Protein AF-A0A4Q5QN69-F1 (afdb_monomer)

Sequence (94 aa):
MSGLLDDFRSEFNKPNNTLVQLILVNTIVFLLLLILKVILTLAEMSGVYNLIVDQLRLPAALGTFITKPWTMITYFFTHEDVFHILFNMLFLYW

Foldseek 3Di:
DQDPVNVVVVLVPDPPNVLVVVLVLLVVLQVVLVVVCVVCVVVVNNVVSVVVVVLQADDPDPVVCVVRVCNVPSNVSDDDDPVVSVVVSVVSVD

Secondary structure (DSSP, 8-state):
---HHHHHHHHHHSTT-HHHHHHHHHHHHHHHHHHHHHHHHHTT-HHHHHHHHHHHSPPSSHHHHHH-TTHHHHHHH---SHHHHHHHHHHHH-

Radius of gyration: 15.89 Å; Cα contacts (8 Å, |Δi|>4): 58; chains: 1; bounding box: 35×38×38 Å

pLDDT: mean 87.38, std 8.49, range [49.91, 96.69]

Mean predicted aligned error: 6.11 Å

Solvent-accessible surface area (backbone atoms only — not comparable to full-atom values): 5420 Å² total; per-residue (Å²): 131,83,48,76,67,51,53,51,51,48,55,66,67,41,85,93,35,64,65,61,47,50,47,50,52,36,49,51,48,31,51,53,52,50,52,50,45,51,55,28,48,76,66,74,35,50,71,58,46,51,59,55,49,64,62,32,44,65,59,90,49,68,77,59,28,74,81,43,64,64,10,77,60,41,31,81,45,62,55,91,48,74,68,59,49,51,52,51,46,52,60,72,74,107

Structure (mmCIF, N/CA/C/O backbone):
data_AF-A0A4Q5QN69-F1
#
_entry.id   AF-A0A4Q5QN69-F1
#
loop_
_atom_site.group_PDB
_atom_site.id
_atom_site.type_symbol
_atom_site.label_atom_id
_atom_site.label_alt_id
_atom_site.label_comp_id
_atom_site.label_asym_id
_atom_site.label_entity_id
_atom_site.label_seq_id
_atom_site.pdbx_PDB_ins_code
_atom_site.Cartn_x
_atom_site.Cartn_y
_atom_site.Cartn_z
_atom_site.occupancy
_atom_site.B_iso_or_equiv
_atom_site.auth_seq_id
_atom_site.auth_comp_id
_atom_site.auth_asym_id
_atom_site.auth_atom_id
_atom_site.pdbx_PDB_model_num
ATOM 1 N N . MET A 1 1 ? 4.024 19.149 26.265 1.00 49.91 1 MET A N 1
ATOM 2 C CA . MET A 1 1 ? 3.688 18.929 24.846 1.00 49.91 1 MET A CA 1
ATOM 3 C C . MET A 1 1 ? 3.852 17.444 24.619 1.00 49.91 1 MET A C 1
ATOM 5 O O . MET A 1 1 ? 4.985 16.985 24.660 1.00 49.91 1 MET A O 1
ATOM 9 N N . SER A 1 2 ? 2.757 16.693 24.546 1.00 61.91 2 SER A N 1
ATOM 10 C CA . SER A 1 2 ? 2.804 15.282 24.146 1.00 61.91 2 SER A CA 1
ATOM 11 C C . SER A 1 2 ? 3.447 15.214 22.760 1.00 61.91 2 SER A C 1
ATOM 13 O O . SER A 1 2 ? 3.138 16.053 21.910 1.00 61.91 2 SER A O 1
ATOM 15 N N . GLY A 1 3 ? 4.401 14.312 22.539 1.00 79.94 3 GLY A N 1
ATOM 16 C CA . GLY A 1 3 ? 4.960 14.126 21.203 1.00 79.94 3 GLY A CA 1
ATOM 17 C C . GLY A 1 3 ? 3.938 13.455 20.284 1.00 79.94 3 GLY A C 1
ATOM 18 O O . GLY A 1 3 ? 3.093 12.700 20.755 1.00 79.94 3 GLY A O 1
ATOM 19 N N . LEU A 1 4 ? 4.066 13.633 18.963 1.00 74.44 4 LEU A N 1
ATOM 20 C CA . LEU A 1 4 ? 3.249 12.904 17.972 1.00 74.44 4 LEU A CA 1
ATOM 21 C C . LEU A 1 4 ? 3.273 11.377 18.194 1.00 74.44 4 LEU A C 1
ATOM 23 O O . LEU A 1 4 ? 2.305 10.680 17.905 1.00 74.44 4 LEU A O 1
ATOM 27 N N . LEU A 1 5 ? 4.377 10.856 18.739 1.00 76.25 5 LEU A N 1
ATOM 28 C CA . LEU A 1 5 ? 4.536 9.449 19.114 1.00 76.25 5 LEU A CA 1
ATOM 29 C C . LEU A 1 5 ? 3.729 9.056 20.362 1.00 76.25 5 LEU A C 1
ATOM 31 O O . LEU A 1 5 ? 3.273 7.915 20.452 1.00 76.25 5 LEU A O 1
ATOM 35 N N . ASP A 1 6 ? 3.551 9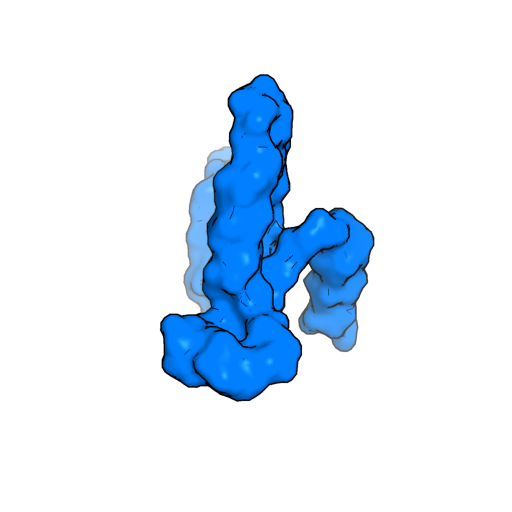.974 21.311 1.00 78.50 6 ASP A N 1
ATOM 36 C CA . ASP A 1 6 ? 2.769 9.742 22.528 1.00 78.50 6 ASP A CA 1
ATOM 37 C C . ASP A 1 6 ? 1.274 9.738 22.211 1.00 78.50 6 ASP A C 1
ATOM 39 O O . ASP A 1 6 ? 0.548 8.875 22.704 1.00 78.50 6 ASP A O 1
ATOM 43 N N . ASP A 1 7 ? 0.832 10.631 21.322 1.00 76.50 7 ASP A N 1
ATOM 44 C CA . ASP A 1 7 ? -0.546 10.663 20.827 1.00 76.50 7 ASP A CA 1
ATOM 45 C C . ASP A 1 7 ? -0.863 9.394 20.024 1.00 76.50 7 ASP A C 1
ATOM 47 O O . ASP A 1 7 ? -1.879 8.742 20.261 1.00 76.50 7 ASP A O 1
ATOM 51 N N . PHE A 1 8 ? 0.061 8.959 19.158 1.00 75.94 8 PHE A N 1
AT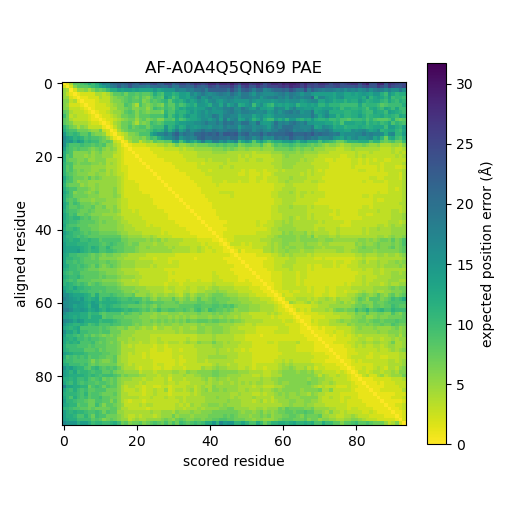OM 52 C CA . PHE A 1 8 ? -0.050 7.685 18.447 1.00 75.94 8 PHE A CA 1
ATOM 53 C C . PHE A 1 8 ? -0.193 6.500 19.408 1.00 75.94 8 PHE A C 1
ATOM 55 O O . PHE A 1 8 ? -1.104 5.684 19.271 1.00 75.94 8 PHE A O 1
ATOM 62 N N . ARG A 1 9 ? 0.696 6.404 20.408 1.00 73.06 9 ARG A N 1
ATOM 63 C CA . ARG A 1 9 ? 0.643 5.347 21.429 1.00 73.06 9 ARG A CA 1
ATOM 64 C C . ARG A 1 9 ? -0.640 5.402 22.245 1.00 73.06 9 ARG A C 1
ATOM 66 O O . ARG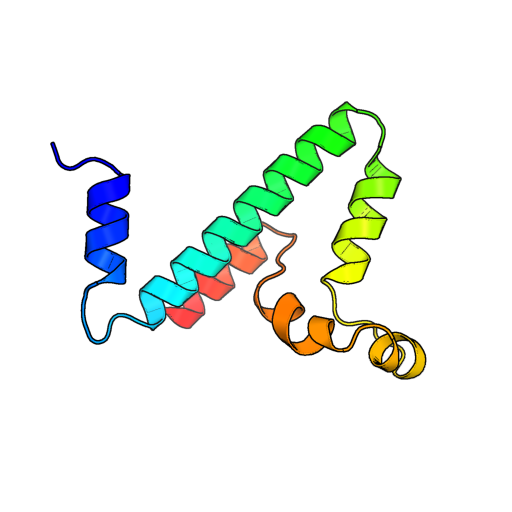 A 1 9 ? -1.170 4.352 22.592 1.00 73.06 9 ARG A O 1
ATOM 73 N N . SER A 1 10 ? -1.123 6.595 22.565 1.00 75.44 10 SER A N 1
ATOM 74 C CA . SER A 1 10 ? -2.366 6.795 23.304 1.00 75.44 10 SER A CA 1
ATOM 75 C C . SER A 1 10 ? -3.561 6.260 22.517 1.00 75.44 10 SER A C 1
ATOM 77 O O . SER A 1 10 ? -4.301 5.423 23.030 1.00 75.44 10 SER A O 1
ATOM 79 N N . GLU A 1 11 ? -3.707 6.647 21.247 1.00 73.19 11 GLU A N 1
ATOM 80 C CA . GLU A 1 11 ? -4.815 6.185 20.403 1.00 73.19 11 GLU A CA 1
ATOM 81 C C . GLU A 1 11 ? -4.771 4.677 20.139 1.00 73.19 11 GLU A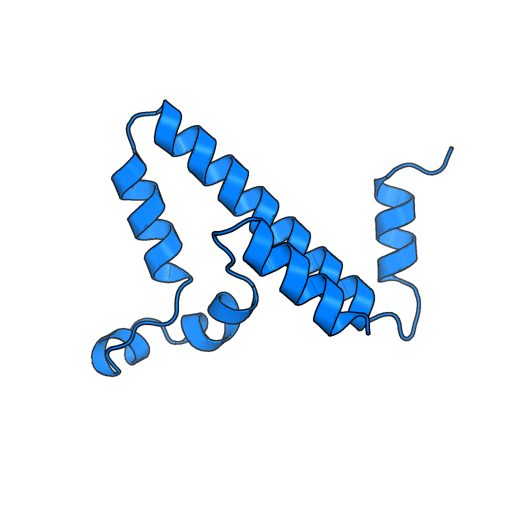 C 1
ATOM 83 O O . GLU A 1 11 ? -5.820 4.030 20.102 1.00 73.19 11 GLU A O 1
ATOM 88 N N . PHE A 1 12 ? -3.572 4.096 20.022 1.00 72.62 12 PHE A N 1
ATOM 89 C CA . PHE A 1 12 ? -3.401 2.658 19.815 1.00 72.62 12 PHE A CA 1
ATOM 90 C C . PHE A 1 12 ? -3.678 1.828 21.079 1.00 72.62 12 PHE A C 1
ATOM 92 O O . PHE A 1 12 ? -4.144 0.699 20.973 1.00 72.62 12 PHE A O 1
ATOM 99 N N . ASN A 1 13 ? -3.430 2.377 22.271 1.00 73.50 13 ASN A N 1
ATOM 100 C CA . ASN A 1 13 ? -3.658 1.686 23.545 1.00 73.50 13 ASN A CA 1
ATOM 101 C C . ASN A 1 13 ? -5.067 1.901 24.120 1.00 73.50 13 ASN A C 1
ATOM 103 O O . ASN A 1 13 ? -5.411 1.286 25.131 1.00 73.50 13 ASN A O 1
ATOM 107 N N . LYS A 1 14 ? -5.895 2.756 23.504 1.00 74.06 14 LYS A N 1
ATOM 108 C CA . LYS A 1 14 ? -7.288 2.938 23.920 1.00 74.06 14 LYS A CA 1
ATOM 109 C C . LYS A 1 14 ? -8.108 1.677 23.604 1.00 74.06 14 LYS A C 1
ATOM 111 O O . LYS A 1 14 ? -8.208 1.292 22.435 1.00 74.06 14 LYS A O 1
ATOM 116 N N . PRO A 1 15 ? -8.729 1.036 24.612 1.00 60.84 15 PRO A N 1
ATOM 117 C CA . PRO A 1 15 ? -9.639 -0.073 24.362 1.00 60.84 15 PRO A CA 1
ATOM 118 C C . PRO A 1 15 ? -10.834 0.412 23.527 1.00 60.84 15 PRO A C 1
ATOM 120 O O . PRO A 1 15 ? -11.335 1.514 23.741 1.00 60.84 15 PRO A O 1
ATOM 123 N N . ASN A 1 16 ? -11.289 -0.424 22.587 1.00 68.81 16 ASN A N 1
ATOM 124 C CA . ASN A 1 16 ? -12.410 -0.161 21.671 1.00 68.81 16 ASN A CA 1
ATOM 125 C C . ASN A 1 16 ? -12.160 0.883 20.555 1.00 68.81 16 ASN A C 1
ATOM 127 O O . ASN A 1 16 ? -13.113 1.420 19.999 1.00 68.81 16 ASN A O 1
ATOM 131 N N . ASN A 1 17 ? -10.897 1.153 20.193 1.00 81.06 17 ASN A N 1
ATOM 132 C CA . ASN A 1 17 ? -10.539 2.117 19.139 1.00 81.06 17 ASN A CA 1
ATOM 133 C C . ASN A 1 17 ? -10.051 1.468 17.826 1.00 81.06 17 ASN A C 1
ATOM 135 O O . ASN A 1 17 ? -9.235 2.032 17.095 1.00 81.06 17 ASN A O 1
ATOM 139 N N . THR A 1 18 ? -10.528 0.258 17.517 1.00 83.31 18 THR A N 1
ATOM 140 C CA . THR A 1 18 ? -10.075 -0.533 16.356 1.00 83.31 18 THR A CA 1
ATOM 141 C C . THR A 1 18 ? -10.306 0.179 15.021 1.00 83.31 18 THR A C 1
ATOM 143 O O . THR A 1 18 ? -9.499 0.048 14.105 1.00 83.31 18 THR A O 1
ATOM 146 N N . LEU A 1 19 ? -11.368 0.981 14.917 1.00 85.94 19 LEU A N 1
ATOM 147 C CA . LEU A 1 19 ? -11.677 1.764 13.720 1.00 85.94 19 LEU A CA 1
ATOM 148 C C . LEU A 1 19 ? -10.613 2.840 13.464 1.00 85.94 19 LEU A C 1
ATOM 150 O O . LEU A 1 19 ? -10.068 2.917 12.365 1.00 85.94 19 LEU A O 1
ATOM 154 N N . VAL A 1 20 ? -10.251 3.620 14.487 1.00 85.19 20 VAL A N 1
ATOM 155 C CA . VAL A 1 20 ? -9.198 4.644 14.374 1.00 85.19 20 VAL A CA 1
ATOM 156 C C . VAL A 1 20 ? -7.841 3.999 14.105 1.00 85.19 20 VAL A C 1
ATOM 158 O O . VAL A 1 20 ? -7.091 4.496 13.268 1.00 85.19 20 VAL A O 1
ATOM 161 N N . GLN A 1 21 ? -7.539 2.860 14.740 1.00 85.19 21 GLN A N 1
ATOM 162 C CA . GLN A 1 21 ? -6.330 2.085 14.441 1.00 85.19 21 GLN A CA 1
ATOM 163 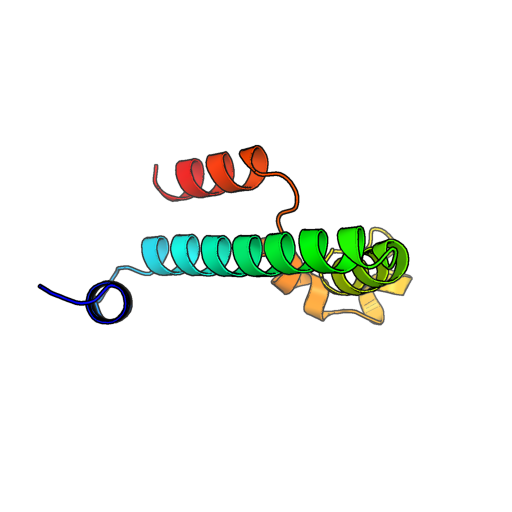C C . GLN A 1 21 ? -6.280 1.669 12.965 1.00 85.19 21 GLN A C 1
ATOM 165 O O . GLN A 1 21 ? -5.238 1.810 12.327 1.00 85.19 21 GLN A O 1
ATOM 170 N N . LEU A 1 22 ? -7.397 1.199 12.401 1.00 89.00 22 LEU A N 1
ATOM 171 C CA . LEU A 1 22 ? -7.474 0.789 11.001 1.00 89.00 22 LEU A CA 1
ATOM 172 C C . LEU A 1 22 ? -7.303 1.979 10.049 1.00 89.00 22 LEU A C 1
ATOM 174 O O . LEU A 1 22 ? -6.561 1.867 9.070 1.00 89.00 22 LEU A O 1
ATOM 178 N N . ILE A 1 23 ? -7.910 3.128 10.358 1.00 89.19 23 ILE A N 1
ATOM 179 C CA . ILE A 1 23 ? -7.718 4.369 9.592 1.00 89.19 23 ILE A CA 1
ATOM 180 C C . ILE A 1 23 ? -6.244 4.776 9.577 1.00 89.19 23 ILE A C 1
ATOM 182 O O . ILE A 1 23 ? -5.663 5.108 8.539 1.00 89.19 23 ILE A O 1
ATOM 186 N N . LEU A 1 24 ? -5.617 4.716 10.743 1.00 88.19 24 LEU A N 1
ATOM 187 C CA . LEU A 1 24 ? -4.241 5.120 10.942 1.00 88.19 24 LEU A CA 1
ATOM 188 C C . LEU A 1 24 ? -3.251 4.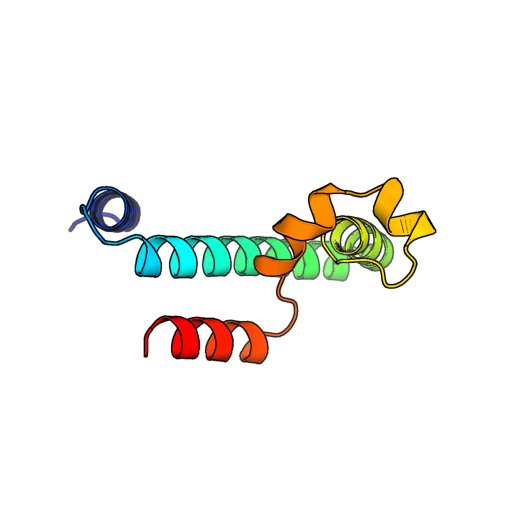167 10.253 1.00 88.19 24 LEU A C 1
ATOM 190 O O . LEU A 1 24 ? -2.318 4.636 9.601 1.00 88.19 24 LEU A O 1
ATOM 194 N N . VAL A 1 25 ? -3.492 2.852 10.288 1.00 90.56 25 VAL A N 1
ATOM 195 C CA . VAL A 1 25 ? -2.699 1.867 9.532 1.00 90.56 25 VAL A CA 1
ATOM 196 C C . VAL A 1 25 ? -2.799 2.128 8.028 1.00 90.56 25 VAL A C 1
ATOM 198 O O . VAL A 1 25 ? -1.768 2.219 7.364 1.00 90.56 25 VAL A O 1
ATOM 201 N N . ASN A 1 26 ? -4.007 2.315 7.489 1.00 91.75 26 ASN A N 1
ATOM 202 C CA . ASN A 1 26 ? -4.192 2.621 6.067 1.00 91.75 26 ASN A CA 1
ATOM 203 C C . ASN A 1 26 ? -3.482 3.916 5.653 1.00 91.75 26 ASN A C 1
ATOM 205 O O . ASN A 1 26 ? -2.816 3.961 4.619 1.00 91.75 26 ASN A O 1
ATOM 209 N N . THR A 1 27 ? -3.579 4.952 6.488 1.00 90.75 27 THR A N 1
ATOM 210 C CA . THR A 1 27 ? -2.926 6.244 6.248 1.00 90.75 27 THR A CA 1
ATOM 211 C C . THR A 1 27 ? -1.406 6.098 6.199 1.00 90.75 27 THR A C 1
ATOM 213 O O . THR A 1 27 ? -0.767 6.617 5.285 1.00 90.75 27 THR A O 1
ATOM 216 N N . ILE A 1 28 ? -0.810 5.352 7.136 1.00 92.19 28 ILE A N 1
ATOM 217 C CA . ILE A 1 28 ? 0.636 5.095 7.143 1.00 92.19 28 ILE A CA 1
ATOM 218 C C . ILE A 1 28 ? 1.063 4.321 5.896 1.00 92.19 28 ILE A C 1
ATOM 220 O O . ILE A 1 28 ? 2.032 4.712 5.245 1.00 92.19 28 ILE A O 1
ATOM 224 N N . VAL A 1 29 ? 0.353 3.246 5.546 1.00 93.50 29 VAL A N 1
ATOM 225 C CA . VAL A 1 29 ? 0.680 2.429 4.366 1.00 93.50 29 VAL A CA 1
ATOM 226 C C . VAL A 1 29 ? 0.642 3.281 3.097 1.00 93.50 29 VAL A C 1
ATOM 228 O O . VAL A 1 29 ? 1.581 3.238 2.301 1.00 93.50 29 VAL A O 1
ATOM 231 N N . PHE A 1 30 ? -0.380 4.122 2.940 1.00 94.06 30 PHE A N 1
ATOM 232 C CA . PHE A 1 30 ? -0.480 5.049 1.816 1.00 94.06 30 PHE A CA 1
ATOM 233 C C . PHE A 1 30 ? 0.675 6.051 1.765 1.00 94.06 30 PHE A C 1
ATOM 235 O O . PHE A 1 30 ? 1.282 6.229 0.709 1.00 94.06 30 PHE A O 1
ATOM 242 N N . LEU A 1 31 ? 1.024 6.676 2.894 1.00 94.06 31 LEU A N 1
ATOM 243 C CA . LEU A 1 31 ? 2.138 7.624 2.952 1.00 94.06 31 LEU A CA 1
ATOM 244 C C . LEU A 1 31 ? 3.470 6.964 2.580 1.00 94.06 31 LEU A C 1
ATOM 246 O O . LEU A 1 31 ? 4.243 7.545 1.821 1.00 94.06 31 LEU A O 1
ATOM 250 N N . LEU A 1 32 ? 3.726 5.744 3.058 1.00 94.38 32 LEU A N 1
ATOM 251 C CA . LEU A 1 32 ? 4.930 4.990 2.704 1.00 94.38 32 LEU A CA 1
ATOM 252 C C . LEU A 1 32 ? 4.990 4.693 1.202 1.00 94.38 32 LEU A C 1
ATOM 254 O O . LEU A 1 32 ? 6.027 4.917 0.576 1.00 94.38 32 LEU A O 1
ATOM 258 N N . LEU A 1 33 ? 3.881 4.243 0.607 1.00 93.81 33 LEU A N 1
ATOM 259 C CA . LEU A 1 33 ? 3.805 3.982 -0.832 1.00 93.81 33 LEU A CA 1
ATOM 260 C C . LEU A 1 33 ? 3.944 5.261 -1.662 1.00 93.81 33 LEU A C 1
ATOM 262 O O . LEU A 1 33 ? 4.585 5.229 -2.712 1.00 93.81 33 LEU A O 1
ATOM 266 N N . LEU A 1 34 ? 3.399 6.386 -1.196 1.00 93.56 34 LEU A N 1
ATOM 267 C CA . LEU A 1 34 ? 3.525 7.683 -1.856 1.00 93.56 34 LEU A CA 1
ATOM 268 C C . LEU A 1 34 ? 4.970 8.190 -1.826 1.00 93.56 34 LEU A C 1
ATOM 270 O O . LEU A 1 34 ? 5.495 8.601 -2.859 1.00 93.56 34 LEU A O 1
ATOM 274 N N . ILE A 1 35 ? 5.633 8.123 -0.669 1.00 95.12 35 ILE A N 1
ATOM 275 C CA . ILE A 1 35 ? 7.049 8.492 -0.533 1.00 95.12 35 ILE A CA 1
ATOM 276 C C . ILE A 1 35 ? 7.902 7.613 -1.452 1.00 95.12 35 ILE A C 1
ATOM 278 O O . ILE A 1 35 ? 8.721 8.128 -2.213 1.00 95.12 35 ILE A O 1
ATOM 282 N N . LEU A 1 36 ? 7.668 6.298 -1.439 1.00 94.88 36 LEU A N 1
ATOM 283 C CA . LEU A 1 36 ? 8.367 5.356 -2.307 1.00 94.88 36 LEU A CA 1
ATOM 284 C C . LEU A 1 36 ? 8.143 5.675 -3.793 1.00 94.88 36 LEU A C 1
ATOM 286 O O . LEU A 1 36 ? 9.101 5.685 -4.565 1.00 94.88 36 LEU A O 1
ATOM 290 N N . LYS A 1 37 ? 6.903 5.989 -4.189 1.00 93.56 37 LYS A N 1
ATOM 291 C CA . LYS A 1 37 ? 6.553 6.407 -5.553 1.00 93.56 37 LYS A CA 1
ATOM 292 C C . LYS A 1 37 ? 7.342 7.637 -5.972 1.00 93.56 37 LYS A C 1
ATOM 294 O O . LYS A 1 37 ? 7.926 7.637 -7.051 1.00 93.56 37 LYS A O 1
ATOM 299 N N . VAL A 1 38 ? 7.376 8.669 -5.129 1.00 94.94 38 VAL A N 1
ATOM 300 C CA . VAL A 1 38 ? 8.091 9.919 -5.416 1.00 94.94 38 VAL A CA 1
ATOM 301 C C . VAL A 1 38 ? 9.586 9.653 -5.571 1.00 94.94 38 VAL A C 1
ATOM 303 O O . VAL A 1 38 ? 10.157 10.039 -6.586 1.00 94.94 38 VAL A O 1
ATOM 306 N N . ILE A 1 39 ? 10.206 8.934 -4.630 1.00 96.69 39 ILE A N 1
ATOM 307 C CA . ILE A 1 39 ? 11.641 8.610 -4.681 1.00 96.69 39 ILE A CA 1
ATOM 308 C C . ILE A 1 39 ? 11.983 7.832 -5.957 1.00 96.69 39 ILE A C 1
ATOM 310 O O . ILE A 1 39 ? 12.901 8.213 -6.678 1.00 96.69 39 ILE A O 1
ATOM 314 N N . LEU A 1 40 ? 11.236 6.768 -6.267 1.00 95.25 40 LEU A N 1
ATOM 315 C CA . LEU A 1 40 ? 11.505 5.935 -7.443 1.00 95.25 40 LEU A CA 1
ATOM 316 C C . LEU A 1 40 ? 11.198 6.653 -8.758 1.00 95.25 40 LEU A C 1
ATOM 318 O O . LEU A 1 40 ? 11.856 6.386 -9.758 1.00 95.25 40 LEU A O 1
ATOM 322 N N . THR A 1 41 ? 10.240 7.580 -8.770 1.00 94.00 41 THR A N 1
ATOM 323 C CA . THR A 1 41 ? 9.965 8.415 -9.948 1.00 94.00 41 THR A CA 1
ATOM 324 C C . THR A 1 41 ? 11.110 9.395 -10.196 1.00 94.00 41 THR A C 1
ATOM 326 O O 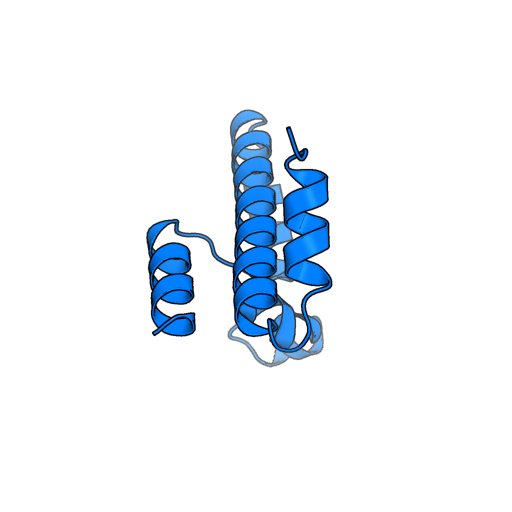. THR A 1 41 ? 11.556 9.525 -11.331 1.00 94.00 41 THR A O 1
ATOM 329 N N . LEU A 1 42 ? 11.628 10.037 -9.144 1.00 96.12 42 LEU A N 1
ATOM 330 C CA . LEU A 1 42 ? 12.782 10.940 -9.239 1.00 96.12 42 LEU A CA 1
ATOM 331 C C . LEU A 1 42 ? 14.075 10.207 -9.620 1.00 96.12 42 LEU A C 1
ATOM 333 O O . LEU A 1 42 ? 14.937 10.792 -10.264 1.00 96.12 42 LEU A O 1
ATOM 337 N N . ALA A 1 43 ? 14.200 8.934 -9.243 1.00 96.38 43 ALA A N 1
ATOM 338 C CA . ALA A 1 43 ? 15.316 8.072 -9.622 1.00 96.38 43 ALA A CA 1
ATOM 339 C C . ALA A 1 43 ? 15.174 7.451 -11.028 1.00 96.38 43 ALA A C 1
ATOM 341 O O . ALA A 1 43 ? 15.979 6.596 -11.382 1.00 96.38 43 ALA A O 1
ATOM 342 N N . GLU A 1 44 ? 14.139 7.809 -11.801 1.00 94.81 44 GLU A N 1
ATOM 343 C CA . GLU A 1 44 ? 13.812 7.201 -13.106 1.00 94.81 44 GLU A CA 1
ATOM 344 C C . GLU A 1 44 ? 13.577 5.671 -13.048 1.00 94.81 44 GLU A C 1
ATOM 346 O O . GLU A 1 44 ? 13.611 4.964 -14.052 1.00 94.81 44 GLU A O 1
ATOM 351 N N . MET A 1 45 ? 13.260 5.142 -11.862 1.00 94.31 45 MET A N 1
ATOM 352 C CA . MET A 1 45 ? 13.010 3.724 -11.577 1.00 94.31 45 MET A CA 1
ATOM 353 C C . MET A 1 45 ? 11.513 3.420 -11.412 1.00 94.31 45 MET A C 1
ATOM 355 O O . MET A 1 45 ? 11.116 2.557 -10.624 1.00 94.31 45 MET A O 1
ATOM 359 N N . SER A 1 46 ? 10.652 4.101 -12.168 1.00 90.88 46 SER A N 1
ATOM 360 C CA . SER A 1 46 ? 9.193 3.913 -12.109 1.00 90.88 46 SER A CA 1
ATOM 361 C C . SER A 1 46 ? 8.760 2.462 -12.378 1.00 90.88 46 SER A C 1
ATOM 363 O O . SER A 1 46 ? 7.795 1.983 -11.784 1.00 90.88 46 SER A O 1
ATOM 365 N N . GLY A 1 47 ? 9.515 1.714 -13.191 1.00 92.94 47 GLY A N 1
ATOM 366 C CA . GLY A 1 47 ? 9.286 0.281 -13.406 1.00 92.94 47 GLY A CA 1
ATOM 367 C C . GLY A 1 47 ? 9.420 -0.557 -12.129 1.00 92.94 47 GLY A C 1
ATOM 368 O O . GLY A 1 47 ? 8.638 -1.479 -11.914 1.00 92.94 47 GLY A O 1
ATOM 369 N N . VAL A 1 48 ? 10.351 -0.205 -11.238 1.00 93.31 48 VAL A N 1
ATOM 370 C CA . VAL A 1 48 ? 10.533 -0.896 -9.951 1.00 93.31 48 VAL A CA 1
ATOM 371 C C . VAL A 1 48 ? 9.368 -0.608 -9.011 1.00 93.31 48 VAL A C 1
ATOM 373 O O . VAL A 1 48 ? 8.901 -1.516 -8.327 1.00 93.31 48 VAL A O 1
ATOM 376 N N . TYR A 1 49 ? 8.845 0.621 -9.022 1.00 93.31 49 TYR A N 1
ATOM 377 C CA . TYR A 1 49 ? 7.642 0.958 -8.262 1.00 93.31 49 TYR A CA 1
ATOM 378 C C . TYR A 1 49 ? 6.455 0.081 -8.681 1.00 93.31 49 TYR A C 1
ATOM 380 O O . TYR A 1 49 ? 5.801 -0.513 -7.825 1.00 93.31 49 TYR A O 1
ATOM 388 N N . ASN A 1 50 ? 6.235 -0.078 -9.990 1.00 92.25 50 ASN A N 1
ATOM 389 C CA . ASN A 1 50 ? 5.161 -0.926 -10.510 1.00 92.25 50 ASN A CA 1
ATOM 390 C C . ASN A 1 50 ? 5.321 -2.386 -10.067 1.00 92.25 50 ASN A C 1
ATOM 392 O O . ASN A 1 50 ? 4.355 -2.994 -9.620 1.00 92.25 50 ASN A O 1
ATOM 396 N N . LEU A 1 51 ? 6.544 -2.929 -10.097 1.00 93.31 51 LEU A N 1
ATOM 397 C CA . LEU A 1 51 ? 6.809 -4.295 -9.631 1.00 93.31 51 LEU A CA 1
ATOM 398 C C . LEU A 1 51 ? 6.494 -4.491 -8.143 1.00 93.31 51 LEU A C 1
ATOM 400 O O . LEU A 1 51 ? 6.012 -5.558 -7.766 1.00 93.31 51 LEU A O 1
ATOM 404 N N . ILE A 1 52 ? 6.764 -3.486 -7.304 1.00 92.31 52 ILE A N 1
ATOM 405 C CA . ILE A 1 52 ? 6.450 -3.521 -5.868 1.00 92.31 52 ILE A CA 1
ATOM 406 C C . ILE A 1 52 ? 4.936 -3.479 -5.666 1.00 92.31 52 ILE A C 1
ATOM 408 O O . ILE A 1 52 ? 4.383 -4.312 -4.950 1.00 92.31 52 ILE A O 1
ATOM 412 N N . VAL A 1 53 ? 4.253 -2.543 -6.324 1.00 92.19 53 VAL A N 1
ATOM 413 C CA . VAL A 1 53 ? 2.801 -2.388 -6.204 1.00 92.19 53 VAL A CA 1
ATOM 414 C C . VAL A 1 53 ? 2.056 -3.619 -6.743 1.00 92.19 53 VAL A C 1
ATOM 416 O O . VAL A 1 53 ? 1.074 -4.049 -6.138 1.00 92.19 53 VAL A O 1
ATOM 419 N N . ASP A 1 54 ? 2.568 -4.274 -7.784 1.00 92.44 54 ASP A N 1
ATOM 420 C CA . ASP A 1 54 ? 2.053 -5.546 -8.316 1.00 92.44 54 ASP A CA 1
ATOM 421 C C . ASP A 1 54 ? 2.152 -6.724 -7.334 1.00 92.44 54 ASP A C 1
ATOM 423 O O . ASP A 1 54 ? 1.537 -7.774 -7.552 1.00 92.44 54 ASP A O 1
ATOM 427 N N . GLN A 1 55 ? 2.950 -6.616 -6.269 1.00 92.19 55 GLN A N 1
ATOM 428 C CA . GLN A 1 55 ? 2.943 -7.601 -5.181 1.00 92.19 55 GLN A CA 1
ATOM 429 C C . GLN A 1 55 ? 1.870 -7.312 -4.136 1.00 92.19 55 GLN A C 1
ATOM 431 O O . GLN A 1 55 ? 1.544 -8.205 -3.359 1.00 92.19 55 GLN A O 1
ATOM 436 N N . LEU A 1 56 ? 1.339 -6.090 -4.100 1.00 92.44 56 LEU A N 1
ATOM 437 C CA . LEU A 1 56 ? 0.384 -5.643 -3.091 1.00 92.44 56 LEU A CA 1
ATOM 438 C C . LEU A 1 56 ? -1.059 -5.640 -3.606 1.00 92.44 56 LEU A C 1
ATOM 440 O O . LEU A 1 56 ? -1.985 -5.831 -2.816 1.00 92.44 56 LEU A O 1
ATOM 444 N N . ARG A 1 57 ? -1.255 -5.461 -4.918 1.00 91.25 57 ARG A N 1
ATOM 445 C CA . ARG A 1 57 ? -2.573 -5.494 -5.561 1.00 91.25 57 ARG A CA 1
ATOM 446 C C . ARG A 1 57 ? -3.070 -6.912 -5.809 1.00 91.25 57 ARG A C 1
ATOM 448 O O . ARG A 1 57 ? -2.301 -7.803 -6.157 1.00 91.25 57 ARG A O 1
ATOM 455 N N . LEU A 1 58 ? -4.386 -7.080 -5.711 1.00 90.69 58 LEU A N 1
ATOM 456 C CA . LEU A 1 58 ? -5.072 -8.318 -6.062 1.00 90.69 58 LEU A CA 1
ATOM 457 C C . LEU A 1 58 ? -5.028 -8.541 -7.587 1.00 90.69 58 LEU A C 1
ATOM 459 O O . LEU A 1 58 ? -5.589 -7.729 -8.328 1.00 90.69 58 LEU A O 1
ATOM 463 N N . PRO A 1 59 ? -4.378 -9.611 -8.086 1.00 89.44 59 PRO A N 1
ATOM 464 C CA . PRO A 1 59 ? -4.373 -9.905 -9.512 1.00 89.44 59 PRO A CA 1
ATOM 465 C C . PRO A 1 59 ? -5.751 -10.397 -9.974 1.00 89.44 59 PRO A C 1
ATOM 467 O O . PRO A 1 59 ? -6.402 -11.187 -9.296 1.00 89.44 59 PRO A O 1
ATOM 470 N N . ALA A 1 60 ? -6.166 -9.990 -11.176 1.00 88.94 60 ALA A N 1
ATOM 471 C CA . ALA A 1 60 ? -7.439 -10.425 -11.762 1.00 88.94 60 ALA A CA 1
ATOM 472 C C . ALA A 1 60 ? -7.437 -11.910 -12.175 1.00 88.94 60 ALA A C 1
ATOM 474 O O . ALA A 1 60 ? -8.471 -12.575 -12.162 1.00 88.94 60 ALA A O 1
ATOM 475 N N . ALA A 1 61 ? -6.272 -12.440 -12.557 1.00 91.06 61 ALA A N 1
ATOM 476 C CA . ALA A 1 61 ? -6.125 -13.834 -12.951 1.00 91.06 61 ALA A CA 1
ATOM 477 C C . ALA A 1 61 ? -5.927 -14.732 -11.723 1.00 91.06 61 ALA A C 1
ATOM 479 O O . ALA A 1 61 ? -4.941 -14.593 -10.997 1.00 91.06 61 ALA A O 1
ATOM 480 N N . LEU A 1 62 ? -6.806 -15.726 -11.554 1.00 88.06 62 LEU A N 1
ATOM 481 C CA . LEU A 1 62 ? -6.715 -16.704 -10.462 1.00 88.06 62 LEU A CA 1
ATOM 482 C C . LEU A 1 62 ? -5.387 -17.477 -10.459 1.00 88.06 62 LEU A C 1
ATOM 484 O O . LEU A 1 62 ? -4.843 -17.754 -9.395 1.00 88.06 62 LEU A O 1
ATOM 488 N N . GLY A 1 63 ? -4.822 -17.773 -11.635 1.00 90.50 63 GLY A N 1
ATOM 489 C CA . GLY A 1 63 ? -3.512 -18.429 -11.733 1.00 90.50 63 GLY A CA 1
ATOM 490 C C . GLY A 1 63 ? -2.388 -17.616 -11.081 1.00 90.50 63 GLY A C 1
ATOM 491 O O . GLY A 1 63 ? -1.552 -18.168 -10.372 1.00 90.50 63 GLY A O 1
ATOM 492 N N . THR A 1 64 ? -2.412 -16.293 -11.253 1.00 87.25 64 THR A N 1
ATOM 493 C CA . THR A 1 64 ? -1.452 -15.367 -10.632 1.00 87.25 64 THR A CA 1
ATOM 494 C C . THR A 1 64 ? -1.768 -15.124 -9.156 1.00 87.25 64 THR A C 1
ATOM 496 O O . THR A 1 64 ? -0.870 -14.855 -8.365 1.00 87.25 64 THR A O 1
ATOM 499 N N . PHE A 1 65 ? -3.034 -15.240 -8.753 1.00 89.56 65 PHE A N 1
ATOM 500 C CA . PHE A 1 65 ? -3.424 -15.142 -7.348 1.00 89.56 65 PHE A CA 1
ATOM 501 C C . PHE A 1 65 ? -2.834 -16.280 -6.502 1.00 89.56 65 PHE A C 1
ATOM 503 O O . PHE A 1 65 ? -2.340 -16.032 -5.405 1.00 89.56 65 PHE A O 1
ATOM 510 N N . ILE A 1 66 ? -2.808 -17.511 -7.028 1.00 92.00 66 ILE A N 1
ATOM 511 C CA . ILE A 1 66 ? -2.255 -18.684 -6.323 1.00 92.00 66 ILE A CA 1
ATOM 512 C C . ILE A 1 66 ? -0.777 -18.484 -5.957 1.00 92.00 66 ILE A C 1
ATOM 514 O O . ILE A 1 66 ? -0.331 -18.956 -4.914 1.00 92.00 66 ILE A O 1
ATOM 518 N N . THR A 1 67 ? -0.016 -17.762 -6.783 1.00 92.31 67 THR A N 1
ATOM 519 C CA . THR A 1 67 ? 1.399 -17.467 -6.512 1.00 92.31 67 THR A CA 1
ATOM 520 C C . THR A 1 67 ? 1.603 -16.259 -5.596 1.00 92.31 67 THR A C 1
ATOM 522 O O . THR A 1 67 ? 2.710 -16.062 -5.099 1.00 92.31 67 THR A O 1
ATOM 525 N N . LYS A 1 68 ? 0.550 -15.471 -5.337 1.00 92.00 68 LYS A N 1
ATOM 526 C CA . LYS A 1 68 ? 0.567 -14.272 -4.485 1.00 92.00 68 LYS A CA 1
ATOM 527 C C . LYS A 1 68 ? -0.646 -14.216 -3.537 1.00 92.00 68 LYS A C 1
ATOM 529 O O . LYS A 1 68 ? -1.408 -13.245 -3.571 1.00 92.00 68 LYS A O 1
ATOM 534 N N . PRO A 1 69 ? -0.852 -15.213 -2.657 1.00 90.81 69 PRO A N 1
ATOM 535 C CA . PRO A 1 69 ? -2.060 -15.304 -1.830 1.00 90.81 69 PRO A CA 1
ATOM 536 C C . PRO A 1 69 ? -2.204 -14.149 -0.825 1.00 90.81 69 PRO A C 1
ATOM 538 O O . PRO A 1 69 ? -3.318 -13.785 -0.453 1.00 90.81 69 PRO A O 1
ATOM 541 N N . TRP A 1 70 ? -1.092 -13.523 -0.418 1.00 94.19 70 TRP A N 1
ATOM 542 C CA . TRP A 1 70 ? -1.091 -12.364 0.486 1.00 94.19 70 TRP A CA 1
ATOM 543 C C . TRP A 1 70 ? -1.825 -11.147 -0.091 1.00 94.19 70 TRP A C 1
ATOM 545 O O . TRP A 1 70 ? -2.296 -10.309 0.679 1.00 94.19 70 TRP A O 1
ATOM 555 N N . THR A 1 71 ? -1.988 -11.079 -1.419 1.00 92.75 71 THR A N 1
ATOM 556 C CA . THR A 1 71 ? -2.710 -9.994 -2.100 1.00 92.75 71 THR A CA 1
ATOM 557 C C . THR A 1 71 ? -4.166 -9.873 -1.664 1.00 92.75 71 THR A C 1
ATOM 559 O O . THR A 1 71 ? -4.723 -8.785 -1.738 1.00 92.75 71 THR A O 1
ATOM 562 N N . MET A 1 72 ? -4.765 -10.940 -1.119 1.00 90.50 72 MET A N 1
ATOM 563 C CA . MET A 1 72 ? -6.100 -10.888 -0.518 1.00 90.50 72 MET A CA 1
ATOM 564 C C . MET A 1 72 ? -6.168 -9.919 0.672 1.00 90.50 72 MET A C 1
ATOM 566 O O . MET A 1 72 ? -7.186 -9.266 0.866 1.00 90.50 72 MET A O 1
ATOM 570 N N . ILE A 1 73 ? -5.094 -9.819 1.462 1.00 91.38 73 ILE A N 1
ATOM 571 C CA . ILE A 1 73 ? -5.037 -8.948 2.644 1.00 91.38 73 ILE A CA 1
ATOM 572 C C . ILE A 1 73 ? -4.421 -7.602 2.274 1.00 91.38 73 ILE A C 1
ATOM 574 O O . ILE A 1 73 ? -4.981 -6.560 2.604 1.00 91.38 73 ILE A O 1
ATOM 578 N N . THR A 1 74 ? -3.278 -7.602 1.579 1.00 91.88 74 THR A N 1
ATOM 579 C CA . THR A 1 74 ? -2.544 -6.360 1.281 1.00 91.88 74 THR A CA 1
ATOM 580 C C . THR A 1 74 ? -3.343 -5.408 0.403 1.00 91.88 74 THR A C 1
ATOM 582 O O . THR A 1 74 ? -3.190 -4.194 0.537 1.00 91.88 74 THR A O 1
ATOM 585 N N . TYR A 1 75 ? -4.231 -5.935 -0.444 1.00 90.25 75 TYR A N 1
ATOM 586 C CA . TYR A 1 75 ? -5.111 -5.130 -1.281 1.00 90.25 75 TYR A CA 1
ATOM 587 C C . TYR A 1 75 ? -5.978 -4.162 -0.467 1.00 90.25 75 TYR A C 1
ATOM 589 O O . TYR A 1 75 ? -6.094 -3.007 -0.857 1.00 90.25 75 TYR A O 1
ATOM 597 N N . PHE A 1 76 ? -6.504 -4.573 0.695 1.00 89.12 76 PHE A N 1
ATOM 598 C CA . PHE A 1 76 ? -7.342 -3.701 1.531 1.00 89.12 76 PHE A CA 1
ATOM 599 C C . PHE A 1 76 ? -6.611 -2.458 2.045 1.00 89.12 76 PHE A C 1
ATOM 601 O O . PHE A 1 76 ? -7.251 -1.448 2.313 1.00 89.12 76 PHE A O 1
ATOM 608 N N . PHE A 1 77 ? -5.285 -2.530 2.177 1.00 91.25 77 PHE A N 1
ATOM 609 C CA . PHE A 1 77 ? -4.462 -1.434 2.688 1.00 91.25 77 PHE A CA 1
ATOM 610 C C . PHE A 1 77 ? -3.754 -0.647 1.580 1.00 91.25 77 PHE A C 1
ATOM 612 O O . PHE A 1 77 ? -3.196 0.423 1.829 1.00 91.25 77 PHE A O 1
ATOM 619 N N . THR A 1 78 ? -3.772 -1.153 0.347 1.00 91.88 78 THR A N 1
ATOM 620 C CA . THR A 1 78 ? -3.036 -0.574 -0.778 1.00 91.88 78 THR A CA 1
ATOM 621 C C . THR A 1 78 ? -3.919 0.411 -1.529 1.00 91.88 78 THR A C 1
ATOM 623 O O . THR A 1 78 ? -4.820 0.018 -2.261 1.00 91.88 78 THR A O 1
ATOM 626 N N . HIS A 1 79 ? -3.618 1.699 -1.379 1.00 91.50 79 HIS A N 1
ATOM 627 C CA . HIS A 1 79 ? -4.317 2.791 -2.050 1.00 91.50 79 HIS A CA 1
ATOM 628 C C . HIS A 1 79 ? -3.334 3.570 -2.925 1.00 91.50 79 HIS A C 1
ATOM 630 O O . HIS A 1 79 ? -2.199 3.812 -2.517 1.00 91.50 79 HIS A O 1
ATOM 636 N N . GLU A 1 80 ? -3.757 3.979 -4.119 1.00 85.94 80 GLU A N 1
ATOM 637 C CA . GLU A 1 80 ? -2.895 4.725 -5.052 1.00 85.94 80 GLU A CA 1
ATOM 638 C C . GLU A 1 80 ? -3.289 6.181 -5.237 1.00 85.94 80 GLU A C 1
ATOM 640 O O . GLU A 1 80 ? -2.429 7.028 -5.489 1.00 85.94 80 GLU A O 1
ATOM 645 N N . ASP A 1 81 ? -4.578 6.466 -5.082 1.00 87.94 81 ASP A N 1
ATOM 646 C CA . ASP A 1 81 ? -5.139 7.788 -5.289 1.00 87.94 81 ASP A CA 1
ATOM 647 C C . ASP A 1 81 ? -5.519 8.423 -3.954 1.00 87.94 81 ASP A C 1
ATOM 649 O O . ASP A 1 81 ? -6.191 7.813 -3.117 1.00 87.94 81 ASP A O 1
ATOM 653 N N . VAL A 1 82 ? -5.142 9.694 -3.790 1.00 87.38 82 VAL A N 1
ATOM 654 C CA . VAL A 1 82 ? -5.392 10.483 -2.570 1.00 87.38 82 VAL A CA 1
ATOM 655 C C . VAL A 1 82 ? -6.887 10.553 -2.245 1.00 87.38 82 VAL A C 1
ATOM 657 O O . VAL A 1 82 ? -7.282 10.399 -1.094 1.00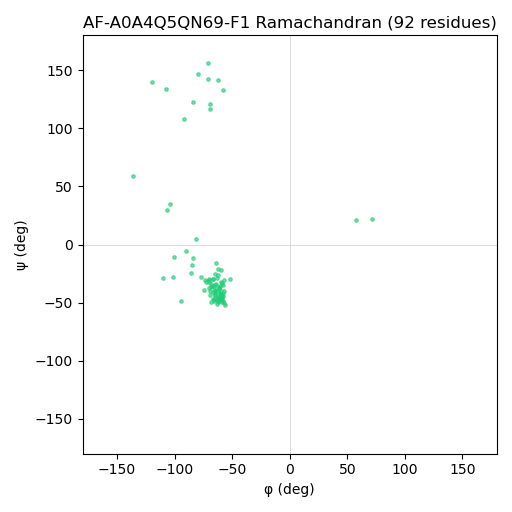 87.38 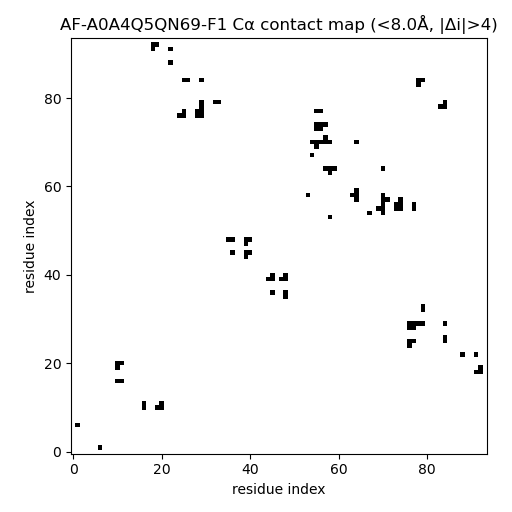82 VAL A O 1
ATOM 660 N N . PHE A 1 83 ? -7.740 10.747 -3.254 1.00 91.06 83 PHE A N 1
ATOM 661 C CA . PHE A 1 83 ? -9.188 10.792 -3.043 1.00 91.06 83 PHE A CA 1
ATOM 662 C C . PHE A 1 83 ? -9.764 9.431 -2.650 1.00 91.06 83 PHE A C 1
ATOM 664 O O . PHE A 1 83 ? -10.694 9.377 -1.850 1.00 91.06 83 PHE A O 1
ATOM 671 N N . HIS A 1 84 ? -9.202 8.335 -3.164 1.00 88.00 84 HIS A N 1
ATOM 672 C CA . HIS A 1 84 ? -9.694 6.994 -2.862 1.00 88.00 84 HIS A CA 1
ATOM 673 C C . HIS A 1 84 ? -9.481 6.657 -1.386 1.00 88.00 84 HIS A C 1
ATOM 675 O O . HIS A 1 84 ? -10.421 6.241 -0.712 1.00 88.00 84 HIS A O 1
ATOM 681 N N . ILE A 1 85 ? -8.278 6.920 -0.858 1.00 89.56 85 ILE A N 1
ATOM 682 C CA . ILE A 1 85 ? -8.022 6.743 0.573 1.00 89.56 85 ILE A CA 1
ATOM 683 C C . ILE A 1 85 ? -8.846 7.715 1.422 1.00 89.56 85 ILE A C 1
ATOM 685 O O . ILE A 1 85 ? -9.413 7.298 2.427 1.00 89.56 85 ILE A O 1
ATOM 689 N N . LEU A 1 86 ? -8.977 8.981 1.009 1.00 88.44 86 LEU A N 1
ATOM 690 C CA . LEU A 1 86 ? -9.755 9.973 1.754 1.00 88.44 86 LEU A CA 1
ATOM 691 C C . LEU A 1 86 ? -11.200 9.506 1.970 1.00 88.44 86 LEU A C 1
ATOM 693 O O . LEU A 1 86 ? -11.677 9.483 3.102 1.00 88.44 86 LEU A O 1
ATOM 697 N N . PHE A 1 87 ? -11.887 9.099 0.902 1.00 88.56 87 PHE A N 1
ATOM 698 C CA . PHE A 1 87 ? -13.269 8.638 1.011 1.00 88.56 87 PHE A CA 1
ATOM 699 C C . PHE A 1 87 ? -13.390 7.292 1.723 1.00 88.56 87 PHE A C 1
ATOM 701 O O . PHE A 1 87 ? -14.364 7.093 2.443 1.00 88.56 87 PHE A O 1
ATOM 708 N N . ASN A 1 88 ? -12.404 6.399 1.592 1.00 90.88 88 ASN A N 1
ATOM 709 C CA . ASN A 1 88 ? -12.387 5.148 2.346 1.00 90.88 88 ASN A CA 1
ATOM 710 C C . ASN A 1 88 ? -12.348 5.409 3.861 1.00 90.88 88 ASN A C 1
ATOM 712 O O . ASN A 1 88 ? -13.160 4.858 4.598 1.00 90.88 88 ASN A O 1
ATOM 716 N N . MET A 1 89 ? -11.486 6.323 4.318 1.00 87.62 89 MET A N 1
ATOM 717 C CA . MET A 1 89 ? -11.396 6.675 5.740 1.00 87.62 89 MET A CA 1
ATOM 718 C C . MET A 1 89 ? -12.643 7.409 6.247 1.00 87.62 89 MET A C 1
ATOM 720 O O . MET A 1 89 ? -13.074 7.167 7.372 1.00 87.62 89 MET A O 1
ATOM 724 N N . LEU A 1 90 ? -13.247 8.277 5.425 1.00 86.94 90 LEU A N 1
ATOM 725 C CA . LEU A 1 90 ? -14.509 8.943 5.769 1.00 86.94 90 LEU A CA 1
ATOM 726 C C . LEU A 1 90 ? -15.664 7.944 5.897 1.00 86.94 90 LEU A C 1
ATOM 728 O O . LEU A 1 90 ? -16.433 8.036 6.847 1.00 86.94 90 LEU A O 1
ATOM 732 N N . PHE A 1 91 ? -15.763 6.982 4.975 1.00 87.31 91 PHE A N 1
ATOM 733 C CA . PHE A 1 91 ? -16.786 5.936 5.016 1.00 87.31 91 PHE A CA 1
ATOM 734 C C . PHE A 1 91 ? -16.587 4.977 6.190 1.00 87.31 91 PHE A C 1
ATOM 736 O O . PHE A 1 91 ? -17.554 4.519 6.775 1.00 87.31 91 PHE A O 1
ATOM 743 N N . LEU A 1 92 ? -15.342 4.675 6.562 1.00 82.56 92 LEU A N 1
ATOM 744 C CA . LEU A 1 92 ? -15.072 3.852 7.738 1.00 82.56 92 LEU A CA 1
ATOM 745 C C . LEU A 1 92 ? -15.479 4.539 9.043 1.00 82.56 92 LEU A C 1
ATOM 747 O O . LEU A 1 92 ? -15.779 3.839 10.000 1.00 82.56 92 LEU A O 1
ATOM 751 N N . TYR A 1 93 ? -15.446 5.872 9.104 1.00 80.50 93 TYR A N 1
ATOM 752 C CA . TYR A 1 93 ? -15.738 6.642 10.316 1.00 80.50 93 TYR A CA 1
ATOM 753 C C . TYR A 1 93 ? -17.230 6.945 10.532 1.00 80.50 93 TYR A C 1
ATOM 755 O O . TYR A 1 93 ? -17.626 7.186 11.674 1.00 80.50 93 TYR A O 1
ATOM 763 N N . TRP A 1 94 ? -18.037 6.959 9.467 1.00 78.38 94 TRP A N 1
ATOM 764 C CA . TRP A 1 94 ? -19.466 7.297 9.496 1.00 78.38 94 TRP A CA 1
ATOM 765 C C . TRP A 1 94 ? -20.350 6.053 9.399 1.00 78.38 94 TRP A C 1
ATOM 767 O O . TRP A 1 94 ? -21.256 5.922 10.252 1.00 78.38 94 TRP A O 1
#